Protein AF-A0A6G1GJ47-F1 (afdb_monomer)

pLDDT: mean 91.24, std 13.53, range [40.22, 98.75]

Foldseek 3Di:
DPDQLLVVLVVVVLVCLQVVVLVCLVVAADQWAAEQNDIDGSVVVSVVSVVVCLQFVPWHFDFPDWDWDGPVQWWTKIKTKGKTWTQGDDQDDQNDGQDDPPPDPDDDPPRFIKIWMKIKMFTTDRNHTRYMYIDIGDIDTDDDD

Mean predicted aligned error: 5.16 Å

Organism: NCBI:txid1176131

Secondary structure (DSSP, 8-state):
----HHHHHHHHHHHHHHTT-GGGGGGTEEEEEEETTEEEEHHHHHHHHHHHHHH-TT----EEEEEEEE-SSS-EEEEEEEEEEE---SSEETTEESS-TTS-SSS------EEEEEEEEEEEETTEEEEEEEEEPPPEE----

Nearest PDB structures (foldseek):
  3ehc-assembly1_A  TM=9.378E-01  e=9.029E-11  Agrobacterium fabrum str. C58
  6hnn-assembly2_D  TM=7.657E-01  e=2.181E-05  Streptomyces antibioticus
  3ef8-assembly1_A  TM=6.436E-01  e=2.892E-04  Novosphingobium aromaticivorans DSM 12444
  4l8o-assembly1_A  TM=6.931E-01  e=8.231E-03  [Clostridium] hylemonae DSM 15053
  6ta7-assembly3_D  TM=5.705E-01  e=7.235E-02  Homo sapiens

Structure (mmCIF, N/CA/C/O backbone):
data_AF-A0A6G1GJ47-F1
#
_entry.id   AF-A0A6G1GJ47-F1
#
loop_
_atom_site.group_PDB
_atom_site.id
_atom_site.type_symbol
_atom_site.label_atom_id
_atom_site.label_alt_id
_atom_site.label_comp_id
_atom_site.label_asym_id
_atom_site.label_entity_id
_atom_site.label_seq_id
_atom_site.pdbx_PDB_ins_code
_atom_site.Cartn_x
_atom_site.Cartn_y
_atom_site.Cartn_z
_atom_site.occupancy
_atom_site.B_iso_or_equiv
_atom_site.auth_seq_id
_atom_site.auth_comp_id
_atom_site.auth_asym_id
_atom_site.auth_atom_id
_atom_site.pdbx_PDB_model_num
ATOM 1 N N . MET A 1 1 ? -28.026 -5.207 4.962 1.00 44.41 1 MET A N 1
ATOM 2 C CA . MET A 1 1 ? -26.603 -5.456 4.649 1.00 44.41 1 MET A CA 1
ATOM 3 C C . MET A 1 1 ? -25.807 -5.046 5.871 1.00 44.41 1 MET A C 1
ATOM 5 O O . MET A 1 1 ? -25.923 -3.892 6.258 1.00 44.41 1 MET A O 1
ATOM 9 N N . SER A 1 2 ? -25.104 -5.973 6.526 1.00 52.59 2 SER A N 1
ATOM 10 C CA . SER A 1 2 ? -24.199 -5.601 7.621 1.00 52.59 2 SER A CA 1
ATOM 11 C C . SER A 1 2 ? -23.166 -4.626 7.055 1.00 52.59 2 SER A C 1
ATOM 13 O O . SER A 1 2 ? -22.514 -4.958 6.064 1.00 52.59 2 SER A O 1
ATOM 15 N N . SER A 1 3 ? -23.093 -3.397 7.573 1.00 68.50 3 SER A N 1
ATOM 16 C CA . SER A 1 3 ? -22.038 -2.481 7.150 1.00 68.50 3 SER A CA 1
ATOM 17 C C . SER A 1 3 ? -20.760 -2.931 7.838 1.00 68.50 3 SER A C 1
ATOM 19 O O . SER A 1 3 ? -20.718 -2.944 9.061 1.00 68.50 3 SER A O 1
ATOM 21 N N . ASP A 1 4 ? -19.759 -3.301 7.055 1.00 85.88 4 ASP A N 1
ATOM 22 C CA . ASP A 1 4 ? -18.394 -3.571 7.501 1.00 85.88 4 ASP A CA 1
ATOM 23 C C . ASP A 1 4 ? -17.636 -2.229 7.385 1.00 85.88 4 ASP A C 1
ATOM 25 O O . ASP A 1 4 ? -17.214 -1.853 6.277 1.00 85.88 4 ASP A O 1
ATOM 29 N N . PRO A 1 5 ? -17.638 -1.383 8.443 1.00 91.94 5 PRO A N 1
ATOM 30 C CA . PRO A 1 5 ? -17.022 -0.061 8.402 1.00 91.94 5 PRO A CA 1
ATOM 31 C C . PRO A 1 5 ? -15.550 -0.113 7.991 1.00 91.94 5 PRO A C 1
ATOM 33 O O . PRO A 1 5 ? -15.115 0.780 7.260 1.00 91.94 5 PRO A O 1
ATOM 36 N N . ILE A 1 6 ? -14.796 -1.145 8.380 1.00 96.81 6 ILE A N 1
ATOM 37 C CA . ILE A 1 6 ? -13.393 -1.301 7.985 1.00 96.81 6 ILE A CA 1
ATOM 38 C C . ILE A 1 6 ? -13.283 -1.517 6.485 1.00 96.81 6 ILE A C 1
ATOM 40 O O . ILE A 1 6 ? -12.540 -0.791 5.820 1.00 96.81 6 ILE A O 1
ATOM 44 N N . LYS A 1 7 ? -14.061 -2.442 5.916 1.00 96.06 7 LYS A N 1
ATOM 45 C CA . LYS A 1 7 ? -14.073 -2.665 4.466 1.00 96.06 7 LYS A CA 1
ATOM 46 C C . LYS A 1 7 ? -14.424 -1.384 3.704 1.00 96.06 7 LYS A C 1
ATOM 48 O O . LYS A 1 7 ? -13.779 -1.070 2.702 1.00 96.06 7 LYS A O 1
ATOM 53 N N . LYS A 1 8 ? -15.408 -0.612 4.179 1.00 95.19 8 LYS A N 1
ATOM 54 C CA . LYS A 1 8 ? -15.792 0.671 3.561 1.00 95.19 8 LYS A CA 1
ATOM 55 C C . LYS A 1 8 ? -14.656 1.697 3.612 1.00 95.19 8 LYS A C 1
ATOM 57 O O . LYS A 1 8 ? -14.365 2.337 2.597 1.00 95.19 8 LYS A O 1
ATOM 62 N N . THR A 1 9 ? -14.015 1.853 4.767 1.00 97.00 9 THR A N 1
ATOM 63 C CA . THR A 1 9 ? -12.855 2.737 4.943 1.00 97.00 9 THR A CA 1
ATOM 64 C C . THR A 1 9 ? -11.705 2.310 4.038 1.00 97.00 9 THR A C 1
ATOM 66 O O . THR A 1 9 ? -11.148 3.145 3.328 1.00 97.00 9 THR A O 1
ATOM 69 N N . TYR A 1 10 ? -11.401 1.013 3.985 1.00 98.00 10 TYR A N 1
ATOM 70 C CA . TYR A 1 10 ? -10.337 0.464 3.154 1.00 98.00 10 TYR A CA 1
ATOM 71 C C . TYR A 1 10 ? -10.553 0.759 1.666 1.00 98.00 10 TYR A C 1
ATOM 73 O O . TYR A 1 10 ? -9.676 1.322 1.018 1.00 98.00 10 TYR A O 1
ATOM 81 N N . PHE A 1 11 ? -11.739 0.485 1.116 1.00 97.69 11 PHE A N 1
ATOM 82 C CA . PHE A 1 11 ? -12.015 0.814 -0.288 1.00 97.69 11 PHE A CA 1
ATOM 83 C C . PHE A 1 11 ? -12.029 2.324 -0.563 1.00 97.69 11 PHE A C 1
ATOM 85 O O . PHE A 1 11 ? -11.646 2.748 -1.653 1.00 97.69 11 PHE A O 1
ATOM 92 N N . SER A 1 12 ? -12.413 3.147 0.417 1.00 98.00 12 SER A N 1
ATOM 93 C CA . SER A 1 12 ? -12.343 4.611 0.293 1.00 98.00 12 SER A CA 1
ATOM 94 C C . SER A 1 12 ? -10.892 5.102 0.241 1.00 98.00 12 SER A C 1
ATOM 96 O O . SER A 1 12 ? -10.569 5.975 -0.568 1.00 98.00 12 SER A O 1
ATOM 98 N N . TYR A 1 13 ? -10.013 4.488 1.040 1.00 98.12 13 TYR A N 1
ATOM 99 C CA . TYR A 1 13 ? -8.565 4.663 0.964 1.00 98.12 13 TYR A CA 1
ATOM 100 C C . TYR A 1 13 ? -8.024 4.278 -0.419 1.00 98.12 13 TYR A C 1
ATOM 102 O O . TYR A 1 13 ? -7.380 5.107 -1.061 1.00 98.12 13 TYR A O 1
ATOM 110 N N . ILE A 1 14 ? -8.337 3.080 -0.922 1.00 98.19 14 ILE A N 1
ATOM 111 C CA . ILE A 1 14 ? -7.876 2.627 -2.247 1.00 98.19 14 ILE A CA 1
ATOM 112 C C . ILE A 1 14 ? -8.353 3.568 -3.359 1.00 98.19 14 ILE A C 1
ATOM 114 O O . ILE A 1 14 ? -7.575 3.953 -4.231 1.00 98.19 14 ILE A O 1
ATOM 118 N N . ALA A 1 15 ? -9.610 4.011 -3.308 1.00 98.19 15 ALA A N 1
ATOM 119 C CA . ALA A 1 15 ? -10.143 4.959 -4.280 1.00 98.19 15 ALA A CA 1
ATOM 120 C C . ALA A 1 15 ? -9.421 6.317 -4.230 1.00 98.19 15 ALA A C 1
ATOM 122 O O . ALA A 1 15 ? -9.195 6.934 -5.270 1.00 98.19 15 ALA A O 1
ATOM 123 N N . SER A 1 16 ? -9.049 6.787 -3.038 1.00 97.81 16 SER A N 1
ATOM 124 C CA . SER A 1 16 ? -8.239 7.996 -2.880 1.00 97.81 16 SER A CA 1
ATOM 125 C C . SER A 1 16 ? -6.830 7.832 -3.466 1.00 97.81 16 SER A C 1
ATOM 127 O O . SER A 1 16 ? -6.356 8.701 -4.203 1.00 97.81 16 SER A O 1
ATOM 129 N N . LEU A 1 17 ? -6.197 6.685 -3.207 1.00 96.75 17 LEU A N 1
ATOM 130 C CA . LEU A 1 17 ? -4.866 6.359 -3.709 1.00 96.75 17 LEU A CA 1
ATOM 131 C C . LEU A 1 17 ? -4.835 6.290 -5.246 1.00 96.75 17 LEU A C 1
ATOM 133 O O . LEU A 1 17 ? -3.953 6.873 -5.880 1.00 96.75 17 LEU A O 1
ATOM 137 N N . ASN A 1 18 ? -5.854 5.685 -5.864 1.00 97.56 18 ASN A N 1
ATOM 138 C CA . ASN A 1 18 ? -6.012 5.666 -7.323 1.00 97.56 18 ASN A CA 1
ATOM 139 C C . ASN A 1 18 ? -6.250 7.066 -7.916 1.00 97.56 18 ASN A C 1
ATOM 141 O O . ASN A 1 18 ? -5.800 7.339 -9.024 1.00 97.56 18 ASN A O 1
ATOM 145 N N . ARG A 1 19 ? -6.871 7.989 -7.166 1.00 97.75 19 ARG A N 1
ATOM 146 C CA . ARG A 1 19 ? -7.007 9.412 -7.545 1.00 97.75 19 ARG A CA 1
ATOM 147 C C . ARG A 1 19 ? -5.787 10.276 -7.205 1.00 97.75 19 ARG A C 1
ATOM 149 O O . ARG A 1 19 ? -5.851 11.489 -7.384 1.00 97.75 19 ARG A O 1
ATOM 156 N N . ARG A 1 20 ? -4.701 9.688 -6.690 1.00 96.94 20 ARG A N 1
ATOM 157 C CA . ARG A 1 20 ? -3.471 10.390 -6.268 1.00 96.94 20 ARG A CA 1
ATOM 158 C C . ARG A 1 20 ? -3.690 11.427 -5.156 1.00 96.94 20 ARG A C 1
ATOM 160 O O . ARG A 1 20 ? -2.895 12.344 -4.978 1.00 96.94 20 ARG A O 1
ATOM 167 N N . GLN A 1 21 ? -4.750 11.279 -4.360 1.00 97.19 21 GLN A N 1
ATOM 168 C CA . GLN A 1 21 ? -5.119 12.223 -3.298 1.00 97.19 21 GLN A CA 1
ATOM 169 C C . GLN A 1 21 ? -4.405 11.897 -1.977 1.00 97.19 21 GLN A C 1
ATOM 171 O O . GLN A 1 21 ? -5.043 11.677 -0.946 1.00 97.19 21 GLN A O 1
ATOM 176 N N . LEU A 1 22 ? -3.068 11.867 -1.991 1.00 96.12 22 LEU A N 1
ATOM 177 C CA . LEU A 1 22 ? -2.258 11.411 -0.851 1.00 96.12 22 LEU A CA 1
ATOM 178 C C . LEU A 1 22 ? -2.476 12.237 0.427 1.00 96.12 22 LEU A C 1
ATOM 180 O O . LEU A 1 22 ? -2.432 11.689 1.526 1.00 96.12 22 LEU A O 1
ATOM 184 N N . SER A 1 23 ? -2.802 13.526 0.315 1.00 95.19 23 SER A N 1
ATOM 185 C CA . SER A 1 23 ? -3.127 14.377 1.471 1.00 95.19 23 SER A CA 1
ATOM 186 C C . SER A 1 23 ? -4.340 13.880 2.266 1.00 95.19 23 SER A C 1
ATOM 188 O O . SER A 1 23 ? -4.409 14.074 3.476 1.00 95.19 23 SER A O 1
ATOM 190 N N . SER A 1 24 ? -5.273 13.177 1.617 1.00 96.69 24 SER A N 1
ATOM 191 C CA . SER A 1 24 ? -6.461 12.621 2.272 1.00 96.69 24 SER A CA 1
ATOM 192 C C . SER A 1 24 ? -6.185 11.343 3.074 1.00 96.69 24 SER A C 1
ATOM 194 O O . SER A 1 24 ? -7.09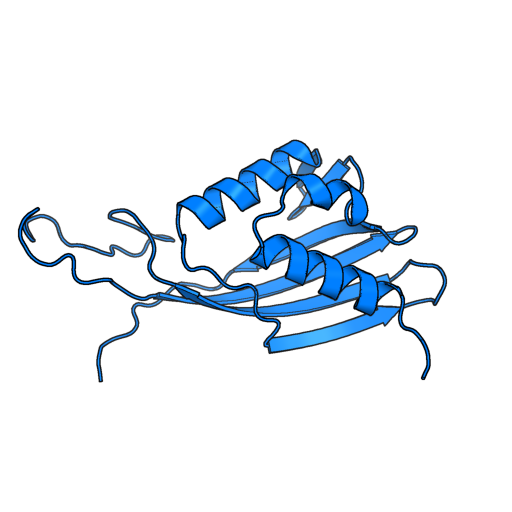8 10.841 3.733 1.00 96.69 24 SER A O 1
ATOM 196 N N . LEU A 1 25 ? -4.949 10.819 3.059 1.00 97.19 25 LEU A N 1
ATOM 197 C CA . LEU A 1 25 ? -4.578 9.638 3.845 1.00 97.19 25 LEU A CA 1
ATOM 198 C C . LEU A 1 25 ? -4.727 9.845 5.354 1.00 97.19 25 LEU A C 1
ATOM 200 O O . LEU A 1 25 ? -4.948 8.871 6.070 1.00 97.19 25 LEU A O 1
ATOM 204 N N . SER A 1 26 ? -4.731 11.090 5.833 1.00 97.31 26 SER A N 1
ATOM 205 C CA . SER A 1 26 ? -5.039 11.425 7.231 1.00 97.31 26 SER A CA 1
ATOM 206 C C . SER A 1 26 ? -6.439 10.988 7.668 1.00 97.31 26 SER A C 1
ATOM 208 O O . SER A 1 26 ? -6.677 10.784 8.859 1.00 97.31 26 SER A O 1
ATOM 210 N N . ASN A 1 27 ? -7.361 10.768 6.726 1.00 97.88 27 ASN A N 1
ATOM 211 C CA . ASN A 1 27 ? -8.683 10.214 7.017 1.00 97.88 27 ASN A CA 1
ATOM 212 C C . ASN A 1 27 ? -8.645 8.706 7.298 1.00 97.88 27 ASN A C 1
ATOM 214 O O . ASN A 1 27 ? -9.530 8.197 7.979 1.00 97.88 27 ASN A O 1
ATOM 218 N N . PHE A 1 28 ? -7.636 7.996 6.787 1.00 98.44 28 PHE A N 1
ATOM 219 C CA . PHE A 1 28 ? -7.586 6.531 6.789 1.00 98.44 28 PHE A CA 1
ATOM 220 C C . PHE A 1 28 ? -6.478 5.961 7.677 1.00 98.44 28 PHE A C 1
ATOM 222 O O . PHE A 1 28 ? -6.566 4.805 8.078 1.00 98.44 28 PHE A O 1
ATOM 229 N N . PHE A 1 29 ? -5.457 6.753 8.005 1.00 98.69 29 PHE A N 1
ATOM 230 C CA . PHE A 1 29 ? -4.284 6.339 8.772 1.00 98.69 29 PHE A CA 1
ATOM 231 C C . PHE A 1 29 ? -4.118 7.189 10.031 1.00 98.69 29 PHE A C 1
ATOM 233 O O . PHE A 1 29 ? -4.503 8.360 10.065 1.00 98.69 29 PHE A O 1
ATOM 240 N N . HIS A 1 30 ? -3.538 6.589 11.069 1.00 98.62 30 HIS A N 1
ATOM 241 C CA . HIS A 1 30 ? -3.036 7.332 12.227 1.00 98.62 30 HIS A CA 1
ATOM 242 C C . HIS A 1 30 ? -1.836 8.206 11.832 1.00 98.62 30 HIS A C 1
ATOM 244 O O . HIS A 1 30 ? -1.103 7.875 10.901 1.00 98.62 30 HIS A O 1
ATOM 250 N N . ASP A 1 31 ? -1.599 9.289 12.579 1.00 98.31 31 ASP A N 1
ATOM 251 C CA . ASP A 1 31 ? -0.500 10.243 12.322 1.00 98.31 31 ASP A CA 1
ATOM 252 C C . ASP A 1 31 ? 0.887 9.589 12.404 1.00 98.31 31 ASP A C 1
ATOM 254 O O . ASP A 1 31 ? 1.873 10.071 11.849 1.00 98.31 31 ASP A O 1
ATOM 258 N N . THR A 1 32 ? 0.961 8.462 13.104 1.00 98.31 32 THR A N 1
ATOM 259 C CA . THR A 1 32 ? 2.092 7.543 13.106 1.00 98.31 32 THR A CA 1
ATOM 260 C C . THR A 1 32 ? 1.561 6.145 12.823 1.00 98.31 32 THR A C 1
ATOM 262 O O . THR A 1 32 ? 0.479 5.775 13.287 1.00 98.31 32 THR A O 1
ATOM 265 N N . LEU A 1 33 ? 2.341 5.322 12.137 1.00 98.56 33 LEU A N 1
ATOM 266 C CA . LEU A 1 33 ? 2.014 3.930 11.849 1.00 98.56 33 LEU A CA 1
ATOM 267 C C . LEU A 1 33 ? 3.271 3.060 11.877 1.00 98.56 33 LEU A C 1
ATOM 269 O O . LEU A 1 33 ? 4.386 3.559 11.754 1.00 98.56 33 LEU A O 1
ATOM 273 N N . SER A 1 34 ? 3.091 1.751 12.023 1.00 98.69 34 SER A N 1
ATOM 274 C CA . SER A 1 34 ? 4.157 0.783 11.764 1.00 98.69 34 SER A CA 1
ATOM 275 C C . SER A 1 34 ? 4.037 0.264 10.332 1.00 98.69 34 SER A C 1
ATOM 277 O O . SER A 1 34 ? 3.009 -0.304 9.983 1.00 98.69 34 SER A O 1
ATOM 279 N N . TYR A 1 35 ? 5.063 0.440 9.507 1.00 98.50 35 TYR A N 1
ATOM 280 C CA . TYR A 1 35 ? 5.164 -0.117 8.159 1.00 98.50 35 TYR A CA 1
ATOM 281 C C . TYR A 1 35 ? 6.340 -1.094 8.110 1.00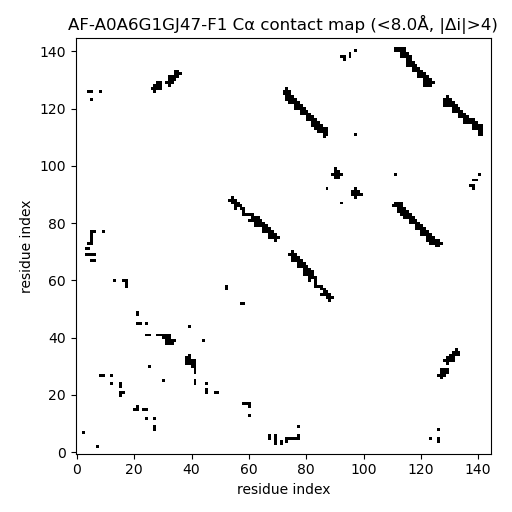 98.50 35 TYR A C 1
ATOM 283 O O . TYR A 1 35 ? 7.484 -0.697 8.332 1.00 98.50 35 TYR A O 1
ATOM 291 N N . ASN A 1 36 ? 6.076 -2.382 7.867 1.00 98.12 36 ASN A N 1
ATOM 292 C CA . ASN A 1 36 ? 7.098 -3.438 7.859 1.00 98.12 36 ASN A CA 1
ATOM 293 C C . ASN A 1 36 ? 8.013 -3.404 9.097 1.00 98.12 36 ASN A C 1
ATOM 295 O O . ASN A 1 36 ? 9.238 -3.476 9.003 1.00 98.12 36 ASN A O 1
ATOM 299 N N . ASN A 1 37 ? 7.388 -3.284 10.274 1.00 96.06 37 ASN A N 1
ATOM 300 C CA . ASN A 1 37 ? 8.025 -3.182 11.593 1.00 96.06 37 ASN A CA 1
ATOM 301 C C . ASN A 1 37 ? 8.861 -1.908 11.828 1.00 96.06 37 ASN A C 1
ATOM 303 O O . ASN A 1 37 ? 9.501 -1.791 12.871 1.00 96.06 37 ASN A O 1
ATOM 307 N N . LYS A 1 38 ? 8.821 -0.925 10.919 1.00 97.94 38 LYS A N 1
ATOM 308 C CA . LYS A 1 38 ? 9.406 0.408 11.116 1.00 97.94 38 LYS A CA 1
ATOM 309 C C . LYS A 1 38 ? 8.323 1.411 11.484 1.00 97.94 38 LYS A C 1
ATOM 311 O O . LYS A 1 38 ? 7.273 1.444 10.852 1.00 97.94 38 LYS A O 1
ATOM 316 N N . THR A 1 39 ? 8.569 2.234 12.493 1.00 98.31 39 THR A N 1
ATOM 317 C CA . THR A 1 39 ? 7.671 3.343 12.834 1.00 98.31 39 THR A CA 1
ATOM 318 C C . THR A 1 39 ? 7.890 4.488 11.854 1.00 98.31 39 THR A C 1
ATOM 320 O O . THR A 1 39 ? 9.021 4.935 11.691 1.00 98.31 39 THR A O 1
ATOM 323 N N . LEU A 1 40 ? 6.816 4.955 11.224 1.00 98.25 40 LEU A N 1
ATOM 324 C CA . LEU A 1 40 ? 6.801 6.074 10.286 1.00 98.25 40 LEU A CA 1
ATOM 325 C C . LEU A 1 40 ? 5.792 7.124 10.745 1.00 98.25 40 LEU A C 1
ATOM 327 O O . LEU A 1 40 ? 4.765 6.777 11.339 1.00 98.25 40 LEU A O 1
ATOM 331 N N . SER A 1 41 ? 6.042 8.391 10.423 1.00 98.50 41 SER A N 1
ATOM 332 C CA . SER A 1 41 ? 4.962 9.375 10.392 1.00 98.50 41 SER A CA 1
ATOM 333 C C . SER A 1 41 ? 4.066 9.132 9.172 1.00 98.50 41 SER A C 1
ATOM 335 O O . SER A 1 41 ? 4.468 8.501 8.189 1.00 98.50 41 SER A O 1
ATOM 337 N N . LEU A 1 42 ? 2.842 9.658 9.203 1.00 98.31 42 LEU A N 1
ATOM 338 C CA . LEU A 1 42 ? 1.969 9.640 8.031 1.00 98.31 42 LEU A CA 1
ATOM 339 C C . LEU A 1 42 ? 2.605 10.367 6.832 1.00 98.31 42 LEU A C 1
ATOM 341 O O . LEU A 1 42 ? 2.427 9.930 5.698 1.00 98.31 42 LEU A O 1
ATOM 345 N N . ALA A 1 43 ? 3.373 11.432 7.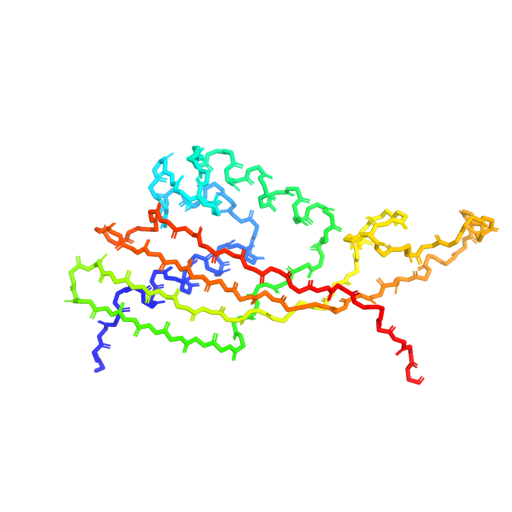078 1.00 98.19 43 ALA A N 1
ATOM 346 C CA . ALA A 1 43 ? 4.082 12.175 6.037 1.00 98.19 43 ALA A CA 1
ATOM 347 C C . ALA A 1 43 ? 5.184 11.334 5.368 1.00 98.19 43 ALA A C 1
ATOM 349 O O . ALA A 1 43 ? 5.313 11.341 4.141 1.00 98.19 43 ALA A O 1
ATOM 350 N N . ASP A 1 44 ? 5.928 10.543 6.147 1.00 98.19 44 ASP A N 1
ATOM 351 C CA . ASP A 1 44 ? 6.926 9.617 5.596 1.00 98.19 44 ASP A CA 1
ATOM 352 C C . ASP A 1 44 ? 6.244 8.554 4.729 1.00 98.19 44 ASP A C 1
ATOM 354 O O . ASP A 1 44 ? 6.687 8.254 3.624 1.00 98.19 44 ASP A O 1
ATOM 358 N N . PHE A 1 45 ? 5.110 8.018 5.189 1.00 97.94 45 PHE A N 1
ATOM 359 C CA . PHE A 1 45 ? 4.349 7.035 4.420 1.00 97.94 45 PHE A CA 1
ATOM 360 C C . PHE A 1 45 ? 3.739 7.621 3.135 1.00 97.94 45 PHE A C 1
ATOM 362 O O . PHE A 1 45 ? 3.749 6.966 2.093 1.00 97.94 45 PHE A O 1
ATOM 369 N N . GLN A 1 46 ? 3.262 8.870 3.169 1.00 98.06 46 GLN A N 1
ATOM 370 C CA . GLN A 1 46 ? 2.841 9.604 1.970 1.00 98.06 46 GLN A CA 1
ATOM 371 C C . GLN A 1 46 ? 3.997 9.778 0.979 1.00 98.06 46 GLN A C 1
ATOM 373 O O . GLN A 1 46 ? 3.786 9.611 -0.220 1.00 98.06 46 GLN A O 1
ATOM 378 N N . THR A 1 47 ? 5.205 10.064 1.470 1.00 97.94 47 THR A N 1
ATOM 379 C CA . THR A 1 47 ? 6.413 10.174 0.639 1.00 97.94 47 THR A CA 1
ATOM 380 C C . THR A 1 47 ? 6.721 8.850 -0.057 1.00 97.94 47 THR A C 1
ATOM 382 O O . THR A 1 47 ? 6.842 8.835 -1.279 1.00 97.94 47 THR A O 1
ATOM 385 N N . LEU A 1 48 ? 6.716 7.729 0.675 1.00 96.25 48 LEU A N 1
ATOM 386 C CA . LEU A 1 48 ? 6.928 6.393 0.097 1.00 96.25 48 LEU A CA 1
ATOM 387 C C . LEU A 1 48 ? 5.927 6.076 -1.026 1.00 96.25 48 LEU A C 1
ATOM 389 O O . LEU A 1 48 ? 6.306 5.586 -2.089 1.00 96.25 48 LEU A O 1
ATOM 393 N N . LEU A 1 49 ? 4.642 6.384 -0.816 1.00 96.75 49 LEU A N 1
ATOM 394 C CA . LEU A 1 49 ? 3.613 6.189 -1.841 1.00 96.75 49 LEU A CA 1
ATOM 395 C C . LEU A 1 49 ? 3.806 7.130 -3.036 1.00 96.75 49 LEU A C 1
ATOM 397 O O . LEU A 1 49 ? 3.604 6.720 -4.177 1.00 96.75 49 LEU A O 1
ATOM 401 N N . SER A 1 50 ? 4.203 8.380 -2.793 1.00 97.38 50 SER A N 1
ATOM 402 C CA . SER A 1 50 ? 4.476 9.354 -3.851 1.00 97.38 50 SER A CA 1
ATOM 403 C C . SER A 1 50 ? 5.656 8.931 -4.725 1.00 97.38 50 SER A C 1
ATOM 405 O O . SER A 1 50 ? 5.582 9.071 -5.943 1.00 97.38 50 SER A O 1
ATOM 407 N N . GLU A 1 51 ? 6.721 8.396 -4.128 1.00 96.25 51 GLU A N 1
ATOM 408 C CA . GLU A 1 51 ? 7.879 7.854 -4.846 1.00 96.25 51 GLU A CA 1
ATOM 409 C C . GLU A 1 51 ? 7.506 6.623 -5.676 1.00 96.25 51 GLU A C 1
ATOM 411 O O . GLU A 1 51 ? 7.920 6.494 -6.826 1.00 96.25 51 GLU A O 1
ATOM 416 N N . GLN A 1 52 ? 6.675 5.726 -5.139 1.00 94.75 52 GLN A N 1
ATOM 417 C CA . GLN A 1 52 ? 6.167 4.593 -5.914 1.00 94.75 52 GLN A CA 1
ATOM 418 C C . GLN A 1 52 ? 5.349 5.065 -7.124 1.00 94.75 52 GLN A C 1
ATOM 420 O O . GLN A 1 52 ? 5.557 4.581 -8.236 1.00 94.75 52 GLN A O 1
ATOM 425 N N . ILE A 1 53 ? 4.440 6.023 -6.923 1.00 96.31 53 ILE A N 1
ATOM 426 C CA . ILE A 1 53 ? 3.583 6.567 -7.984 1.00 96.31 53 ILE A CA 1
ATOM 427 C C . ILE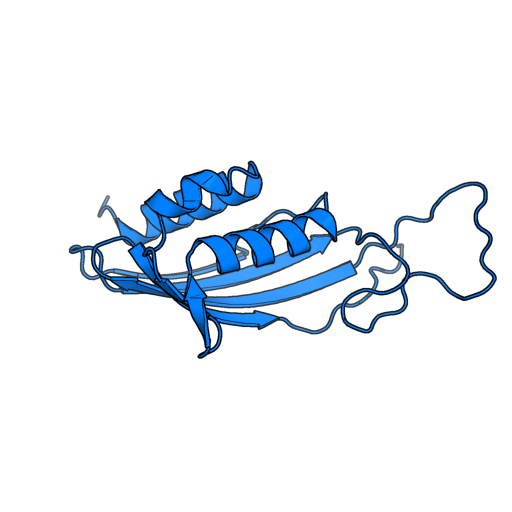 A 1 53 ? 4.409 7.309 -9.037 1.00 96.31 53 ILE A C 1
ATOM 429 O O . ILE A 1 53 ? 4.139 7.159 -10.223 1.00 96.31 53 ILE A O 1
ATOM 433 N N . SER A 1 54 ? 5.424 8.084 -8.646 1.00 95.44 54 SER A N 1
ATOM 434 C CA . SER A 1 54 ? 6.290 8.762 -9.619 1.00 95.44 54 SER A CA 1
ATOM 435 C C . SER A 1 54 ? 7.116 7.768 -10.434 1.00 95.44 54 SER A C 1
ATOM 437 O O . SER A 1 54 ? 7.350 8.000 -11.618 1.00 95.44 54 SER A O 1
ATOM 439 N N . ARG A 1 55 ? 7.505 6.638 -9.827 1.00 94.38 55 ARG A N 1
ATOM 440 C CA . ARG A 1 55 ? 8.188 5.549 -10.530 1.00 94.38 55 ARG A CA 1
ATOM 441 C C . ARG A 1 55 ? 7.277 4.726 -11.437 1.00 94.38 55 ARG A C 1
ATOM 443 O O . ARG A 1 55 ? 7.783 4.093 -12.354 1.00 94.38 55 ARG A O 1
ATOM 450 N N . THR A 1 56 ? 5.972 4.710 -11.176 1.00 95.19 56 THR A N 1
ATOM 451 C CA . THR A 1 56 ? 4.963 3.932 -11.918 1.00 95.19 56 THR A CA 1
ATOM 452 C C . THR A 1 56 ? 3.710 4.787 -12.159 1.00 95.19 56 THR A C 1
ATOM 454 O O . THR A 1 56 ? 2.692 4.605 -11.490 1.00 95.19 56 THR A O 1
ATOM 457 N N . PRO A 1 57 ? 3.763 5.789 -13.059 1.00 95.31 57 PRO A N 1
ATOM 458 C CA . PRO A 1 57 ? 2.702 6.796 -13.187 1.00 95.31 57 PRO A CA 1
ATOM 459 C C . PRO A 1 57 ? 1.312 6.214 -13.490 1.00 95.31 57 PRO A C 1
ATOM 461 O O . PRO A 1 57 ? 0.289 6.734 -13.025 1.00 95.31 57 PRO A O 1
ATOM 464 N N . ASP A 1 58 ? 1.286 5.101 -14.218 1.00 96.19 58 ASP A N 1
ATOM 465 C CA . ASP A 1 58 ? 0.110 4.340 -14.634 1.00 96.19 58 ASP A CA 1
ATOM 466 C C . ASP A 1 58 ? -0.447 3.398 -13.547 1.00 96.19 58 ASP A C 1
ATOM 468 O O . ASP A 1 58 ? -1.520 2.820 -13.728 1.00 96.19 58 ASP A O 1
ATOM 472 N N . VAL A 1 59 ? 0.207 3.287 -12.382 1.00 97.12 59 VAL A N 1
ATOM 473 C CA . VAL A 1 59 ? -0.161 2.326 -11.330 1.00 97.12 59 VAL A CA 1
ATOM 474 C C . VAL A 1 59 ? -1.627 2.414 -10.908 1.00 97.12 59 VAL A C 1
ATOM 476 O O . VAL A 1 59 ? -2.138 3.473 -10.530 1.00 97.12 59 VAL A O 1
ATOM 479 N N . GLN A 1 60 ? -2.312 1.275 -10.893 1.00 96.88 60 GLN A N 1
ATOM 480 C CA . GLN A 1 60 ? -3.650 1.141 -10.325 1.00 96.88 60 GLN A CA 1
ATOM 481 C C . GLN A 1 60 ? -3.631 0.121 -9.188 1.00 96.88 60 GLN A C 1
ATOM 483 O O . GLN A 1 60 ? -3.232 -1.030 -9.354 1.00 96.88 60 GLN A O 1
ATOM 488 N N . PHE A 1 61 ? -4.114 0.538 -8.023 1.00 96.50 61 PHE A N 1
ATOM 489 C CA . PHE A 1 61 ? -4.281 -0.310 -6.852 1.00 96.50 61 PHE A CA 1
ATOM 490 C C . PHE A 1 61 ? -5.612 -1.053 -6.976 1.00 96.50 61 PHE A C 1
ATOM 492 O O . PHE A 1 61 ? -6.667 -0.559 -6.569 1.00 96.50 61 PHE A O 1
ATOM 499 N N . ILE A 1 62 ? -5.567 -2.234 -7.597 1.00 95.81 62 ILE A N 1
ATOM 500 C CA . ILE A 1 62 ? -6.733 -3.097 -7.822 1.00 95.81 62 ILE A CA 1
ATOM 501 C C . ILE A 1 62 ? -6.668 -4.287 -6.869 1.00 95.81 62 ILE A C 1
ATOM 503 O O . ILE A 1 62 ? -5.837 -5.183 -7.023 1.00 95.81 62 ILE A O 1
ATOM 507 N N . VAL A 1 63 ? -7.575 -4.313 -5.894 1.00 97.12 63 VAL A N 1
ATOM 508 C CA . VAL A 1 63 ? -7.698 -5.418 -4.936 1.00 97.12 63 VAL A CA 1
ATOM 509 C C . VAL A 1 63 ? -8.173 -6.673 -5.678 1.00 97.12 63 VAL A C 1
ATOM 511 O O . VAL A 1 63 ? -9.314 -6.731 -6.131 1.00 97.12 63 VAL A O 1
ATOM 514 N N . ARG A 1 64 ? -7.304 -7.681 -5.815 1.00 97.44 64 ARG A N 1
ATOM 515 C C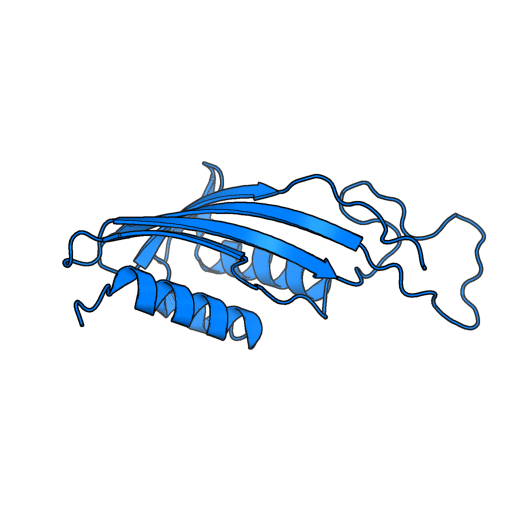A . ARG A 1 64 ? -7.620 -8.956 -6.489 1.00 97.44 64 ARG A CA 1
ATOM 516 C C . ARG A 1 64 ? -8.208 -9.989 -5.538 1.00 97.44 64 ARG A C 1
ATOM 518 O O . ARG A 1 64 ? -9.147 -10.692 -5.896 1.00 97.44 64 ARG A O 1
ATOM 525 N N . ASN A 1 65 ? -7.678 -10.059 -4.321 1.00 97.62 65 ASN A N 1
ATOM 526 C CA . ASN A 1 65 ? -8.203 -10.893 -3.244 1.00 97.62 65 ASN A CA 1
ATOM 527 C C . ASN A 1 65 ? -8.236 -10.076 -1.955 1.00 97.62 65 ASN A C 1
ATOM 529 O O . ASN A 1 65 ? -7.366 -9.229 -1.746 1.00 97.62 65 ASN A O 1
ATOM 533 N N . MET A 1 66 ? -9.225 -10.332 -1.099 1.00 97.81 66 MET A N 1
ATOM 534 C CA . MET A 1 66 ? -9.382 -9.632 0.172 1.00 97.81 66 MET A CA 1
ATOM 535 C C . MET A 1 66 ? -10.013 -10.542 1.225 1.00 97.81 66 MET A C 1
ATOM 537 O O . MET A 1 66 ? -11.003 -11.217 0.946 1.00 97.81 66 MET A O 1
ATOM 541 N N . LEU A 1 67 ? -9.493 -10.476 2.447 1.00 97.88 67 LEU A N 1
ATOM 542 C CA . LEU A 1 67 ? -10.181 -10.872 3.670 1.00 97.88 67 LEU A CA 1
ATOM 543 C C . LEU A 1 67 ? -10.329 -9.642 4.568 1.00 97.88 67 LEU A C 1
ATOM 545 O O . LEU A 1 67 ? -9.429 -8.803 4.626 1.00 97.88 67 LEU A O 1
ATOM 549 N N . CYS A 1 68 ? -11.471 -9.535 5.240 1.00 97.50 68 CYS A N 1
ATOM 550 C CA . CYS A 1 68 ? -11.761 -8.479 6.202 1.00 97.50 68 CYS A CA 1
ATOM 551 C C . CYS A 1 68 ? -12.235 -9.128 7.495 1.00 97.50 68 CYS A C 1
ATOM 553 O O . CYS A 1 68 ? -13.177 -9.922 7.468 1.00 97.50 68 CYS A O 1
ATOM 555 N N . GLU A 1 69 ? -11.586 -8.782 8.594 1.00 96.50 69 GLU A N 1
ATOM 556 C CA . GLU A 1 69 ? -12.078 -9.011 9.942 1.00 96.50 69 GLU A CA 1
ATOM 557 C C . GLU A 1 69 ? -12.457 -7.650 10.523 1.00 96.50 69 GLU A C 1
ATOM 559 O O . GLU A 1 69 ? -11.627 -6.738 10.541 1.00 96.50 69 GLU A O 1
ATOM 564 N N . ASP A 1 70 ? -13.703 -7.514 10.971 1.00 95.00 70 ASP A N 1
ATOM 565 C CA . ASP A 1 70 ? -14.241 -6.272 11.522 1.00 95.00 70 ASP A CA 1
ATOM 566 C C . ASP A 1 70 ? -15.048 -6.568 12.789 1.00 95.00 70 ASP A C 1
ATOM 568 O O . ASP A 1 70 ? -15.986 -7.370 12.771 1.00 95.00 70 ASP A O 1
ATOM 572 N N . ASP A 1 71 ? -14.676 -5.917 13.894 1.00 94.44 71 ASP A N 1
ATOM 573 C CA . ASP A 1 71 ? -15.357 -6.026 15.187 1.00 94.44 71 ASP A CA 1
ATOM 574 C C . ASP A 1 71 ? -16.619 -5.143 15.298 1.00 94.44 71 ASP A C 1
ATOM 576 O O . ASP A 1 71 ? -17.304 -5.148 16.326 1.00 94.44 71 ASP A O 1
ATOM 580 N N . GLY A 1 72 ? -16.925 -4.357 14.259 1.00 92.00 72 GLY A N 1
ATOM 581 C CA . GLY A 1 72 ? -18.028 -3.396 14.195 1.00 92.00 72 GLY A CA 1
ATOM 582 C C . GLY A 1 72 ? -17.786 -2.105 14.985 1.00 92.00 72 GLY A C 1
ATOM 583 O O . GLY A 1 72 ? -18.646 -1.224 15.011 1.00 92.00 72 GLY A O 1
ATOM 584 N N . LYS A 1 73 ? -16.627 -1.970 15.632 1.00 91.81 73 LYS A N 1
ATOM 585 C CA . LYS A 1 73 ? -16.201 -0.828 16.459 1.00 91.81 73 LYS A CA 1
ATOM 586 C C . LYS A 1 73 ? -14.967 -0.134 15.874 1.00 91.81 73 LYS A C 1
ATOM 588 O O . LYS A 1 73 ? -14.384 0.743 16.516 1.00 91.81 73 LYS A O 1
ATOM 593 N N . GLY A 1 74 ? -14.599 -0.491 14.644 1.00 91.69 74 GLY A N 1
ATOM 594 C CA . GLY A 1 74 ? -13.486 0.095 13.909 1.00 91.69 74 GLY A CA 1
ATOM 595 C C . GLY A 1 74 ? -12.132 -0.531 14.233 1.00 91.69 74 GLY A C 1
ATOM 596 O O . GLY A 1 74 ? -11.115 0.072 13.891 1.00 91.69 74 GLY A O 1
ATOM 597 N N . ASN A 1 75 ? -12.089 -1.701 14.874 1.00 96.62 75 ASN A N 1
ATOM 598 C CA . ASN A 1 75 ? -10.858 -2.479 15.006 1.00 96.62 75 ASN A CA 1
ATOM 599 C C . ASN A 1 75 ? -10.971 -3.781 14.226 1.00 96.62 75 ASN A C 1
ATOM 601 O O . ASN A 1 75 ? -12.049 -4.344 14.047 1.00 96.62 75 ASN A O 1
ATOM 605 N N . GLY A 1 76 ? -9.830 -4.247 13.744 1.00 97.00 76 GLY A N 1
ATOM 606 C CA . GLY A 1 76 ? -9.791 -5.430 12.908 1.00 97.00 76 GLY A CA 1
ATOM 607 C C . GLY A 1 76 ? -8.641 -5.375 11.930 1.00 97.00 76 GLY A C 1
ATOM 608 O O . GLY A 1 76 ? -7.641 -4.679 12.144 1.00 97.00 76 GLY A O 1
ATOM 609 N N . MET A 1 77 ? -8.775 -6.126 10.848 1.00 98.25 77 MET A N 1
ATOM 610 C CA . MET A 1 77 ? -7.694 -6.324 9.902 1.00 98.25 77 MET A CA 1
ATOM 611 C C . MET A 1 77 ? -8.224 -6.526 8.489 1.00 98.25 77 MET A C 1
ATOM 613 O O . MET A 1 77 ? -9.207 -7.227 8.263 1.00 98.25 77 MET A O 1
ATOM 617 N N . VAL A 1 78 ? -7.506 -5.969 7.519 1.00 98.62 78 VAL A N 1
ATOM 618 C CA . VAL A 1 78 ? -7.663 -6.308 6.105 1.00 98.62 78 VAL A CA 1
ATOM 619 C C . VAL A 1 78 ? -6.409 -7.021 5.635 1.00 98.62 78 VAL A C 1
ATOM 621 O O . VAL A 1 78 ? -5.315 -6.487 5.780 1.00 98.62 78 VAL A O 1
ATOM 624 N N . ALA A 1 79 ? -6.568 -8.192 5.029 1.00 98.69 79 ALA A N 1
ATOM 625 C CA . ALA A 1 79 ? -5.534 -8.816 4.212 1.00 98.69 79 ALA A CA 1
ATOM 626 C C . ALA A 1 79 ? -5.937 -8.662 2.747 1.00 98.69 79 ALA A C 1
ATOM 628 O O . ALA A 1 79 ? -7.054 -9.025 2.379 1.00 98.69 79 ALA A O 1
ATOM 629 N N . ALA A 1 80 ? -5.056 -8.129 1.913 1.00 98.50 80 ALA A N 1
ATOM 630 C CA . ALA A 1 80 ? -5.325 -7.895 0.506 1.00 98.50 80 ALA A CA 1
ATOM 631 C C . ALA A 1 80 ? -4.173 -8.382 -0.366 1.00 98.50 80 ALA A C 1
ATOM 633 O O . ALA A 1 80 ? -3.009 -8.393 0.036 1.00 98.50 80 ALA A O 1
ATOM 634 N N . ARG A 1 81 ? -4.521 -8.769 -1.590 1.00 98.50 81 ARG A N 1
ATOM 635 C CA . ARG A 1 81 ? -3.565 -9.020 -2.661 1.00 98.50 81 ARG A CA 1
ATOM 636 C C . ARG A 1 81 ? -3.791 -8.020 -3.782 1.00 98.50 81 ARG A C 1
ATOM 638 O O . ARG A 1 81 ? -4.903 -7.934 -4.311 1.00 98.50 81 ARG A O 1
ATOM 645 N N . PHE A 1 82 ? -2.725 -7.343 -4.184 1.00 98.19 82 PHE A N 1
ATOM 646 C CA . PHE A 1 82 ? -2.665 -6.573 -5.419 1.00 98.19 82 PHE A CA 1
ATOM 647 C C . PHE A 1 82 ? -1.921 -7.365 -6.492 1.00 98.19 82 PHE A C 1
ATOM 649 O O . PHE A 1 82 ? -1.014 -8.147 -6.198 1.00 98.19 82 PHE A O 1
ATOM 656 N N . VAL A 1 83 ? -2.318 -7.158 -7.744 1.00 96.31 83 VAL A N 1
ATOM 657 C CA . VAL A 1 83 ? -1.523 -7.537 -8.915 1.00 96.31 83 VAL A CA 1
ATOM 658 C C . VAL A 1 83 ? -1.374 -6.278 -9.742 1.00 96.31 83 VAL A C 1
ATOM 660 O O . VAL A 1 83 ? -2.380 -5.699 -10.159 1.00 96.31 83 VAL A O 1
ATOM 663 N N . PHE A 1 84 ? -0.130 -5.859 -9.915 1.00 96.62 84 PHE A N 1
ATOM 664 C CA . PHE A 1 84 ? 0.242 -4.664 -10.643 1.00 96.62 84 PHE A CA 1
ATOM 665 C C . PHE A 1 84 ? 0.730 -5.062 -12.026 1.00 96.62 84 PHE A C 1
ATOM 667 O O . PHE A 1 84 ? 1.540 -5.976 -12.153 1.00 96.62 84 PHE A O 1
ATOM 674 N N . SER A 1 85 ? 0.241 -4.345 -13.028 1.00 95.81 85 SER A N 1
ATOM 675 C CA . SER A 1 85 ? 0.767 -4.330 -14.388 1.00 95.81 85 SER A CA 1
ATOM 676 C C . SER A 1 85 ? 1.046 -2.863 -14.675 1.00 95.81 85 SER A C 1
ATOM 678 O O . SER A 1 85 ? 0.104 -2.073 -14.699 1.00 95.81 85 SER A O 1
ATOM 680 N N . VAL A 1 86 ? 2.322 -2.494 -14.726 1.00 95.88 86 VAL A N 1
ATOM 681 C CA . VAL A 1 86 ? 2.763 -1.091 -14.770 1.00 95.88 86 VAL A CA 1
ATOM 682 C C . VAL A 1 86 ? 3.899 -0.918 -15.760 1.00 95.88 86 VAL A C 1
ATOM 684 O O . VAL A 1 86 ? 4.644 -1.869 -15.998 1.00 95.88 86 VAL A O 1
ATOM 687 N N . THR A 1 87 ? 4.069 0.300 -16.256 1.00 94.69 87 THR A N 1
ATOM 688 C CA . THR A 1 87 ? 5.215 0.736 -17.056 1.00 94.69 87 THR A CA 1
ATOM 689 C C . THR A 1 87 ? 6.121 1.608 -16.180 1.00 94.69 87 THR A C 1
ATOM 691 O O . THR A 1 87 ? 5.856 2.804 -16.008 1.00 94.69 87 THR A O 1
ATOM 694 N N . PRO A 1 88 ? 7.178 1.049 -15.555 1.00 94.12 88 PRO A N 1
ATOM 695 C CA . PRO A 1 88 ? 8.023 1.823 -14.664 1.00 94.12 88 PRO A CA 1
ATOM 696 C C . PRO A 1 88 ? 8.932 2.777 -15.436 1.00 94.12 88 PRO A C 1
ATOM 698 O O . PRO A 1 88 ? 9.445 2.452 -16.506 1.00 94.12 88 PRO A O 1
ATOM 701 N N . VAL A 1 89 ? 9.206 3.934 -14.841 1.00 91.69 89 VAL A N 1
ATOM 702 C CA . VAL A 1 89 ? 10.166 4.903 -15.383 1.00 91.69 89 VAL A CA 1
ATOM 703 C C . VAL A 1 89 ? 11.591 4.573 -14.931 1.00 91.69 89 VAL A C 1
ATOM 705 O O . VAL A 1 89 ? 11.8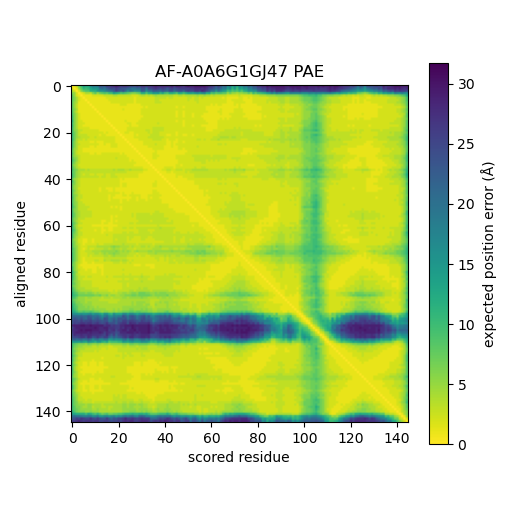30 4.156 -13.792 1.00 91.69 89 VAL A O 1
ATOM 708 N N . GLY A 1 90 ? 12.558 4.835 -15.810 1.00 88.06 90 GLY A N 1
ATOM 709 C CA . GLY A 1 90 ? 13.984 4.643 -15.549 1.00 88.06 90 GLY A CA 1
ATOM 710 C C . GLY A 1 90 ? 14.568 3.392 -16.208 1.00 88.06 90 GLY A C 1
ATOM 711 O O . GLY A 1 90 ? 13.936 2.738 -17.031 1.00 88.06 90 GLY A O 1
ATOM 712 N N . ARG A 1 91 ? 15.828 3.089 -15.875 1.00 86.88 91 ARG A N 1
ATOM 713 C CA . ARG A 1 91 ? 16.576 1.961 -16.463 1.00 86.88 91 ARG A CA 1
ATOM 714 C C . ARG A 1 91 ? 16.402 0.652 -15.693 1.00 86.88 91 ARG A C 1
ATOM 716 O O . ARG A 1 91 ? 16.615 -0.410 -16.263 1.00 86.88 91 ARG A O 1
ATOM 723 N N . GLU A 1 92 ? 16.012 0.726 -14.422 1.00 90.44 92 GLU A N 1
ATOM 724 C CA . GLU A 1 92 ? 15.874 -0.421 -13.523 1.00 90.44 92 GLU A CA 1
ATOM 725 C C . GLU A 1 92 ? 14.640 -0.274 -12.626 1.00 90.44 92 GLU A C 1
ATOM 727 O O . GLU A 1 92 ? 14.298 0.825 -12.167 1.00 90.44 92 GLU A O 1
ATOM 732 N N . PHE A 1 93 ? 13.975 -1.399 -12.366 1.00 92.50 93 PHE A N 1
ATOM 733 C CA . PHE A 1 93 ? 12.858 -1.480 -11.438 1.00 92.50 93 PHE A CA 1
ATOM 734 C C . PHE A 1 93 ? 12.870 -2.784 -10.639 1.00 92.50 93 PHE A C 1
ATOM 736 O O . PHE A 1 93 ? 12.736 -3.866 -11.196 1.00 92.50 93 PHE A O 1
ATOM 743 N N . MET A 1 94 ? 12.987 -2.686 -9.313 1.00 92.56 94 MET A N 1
ATOM 744 C CA . MET A 1 94 ? 13.024 -3.840 -8.403 1.00 92.56 94 MET A CA 1
ATOM 745 C C . MET A 1 94 ? 14.154 -4.837 -8.723 1.00 92.56 94 MET A C 1
ATOM 747 O O . MET A 1 94 ? 13.975 -6.049 -8.616 1.00 92.56 94 MET A O 1
ATOM 751 N N . GLY A 1 95 ? 15.320 -4.324 -9.123 1.00 90.94 95 GLY A N 1
ATOM 752 C CA . GLY A 1 95 ? 16.475 -5.117 -9.547 1.00 90.94 95 GLY A CA 1
ATOM 753 C C . GLY A 1 95 ? 16.357 -5.688 -10.962 1.00 90.94 95 GLY A C 1
ATOM 754 O O . GLY A 1 95 ? 17.250 -6.411 -11.395 1.00 90.94 95 GLY A O 1
ATOM 755 N N . LEU A 1 96 ? 15.275 -5.382 -11.684 1.00 91.25 96 LEU A N 1
ATOM 756 C CA . LEU A 1 96 ? 15.079 -5.772 -13.074 1.00 91.25 96 LEU A CA 1
ATOM 757 C C . LEU A 1 96 ? 15.593 -4.668 -13.997 1.00 91.25 96 LEU A C 1
ATOM 759 O O . LEU A 1 96 ? 15.052 -3.562 -14.002 1.00 91.25 96 LEU A O 1
ATOM 763 N N . GLU A 1 97 ? 16.595 -4.974 -14.815 1.00 90.50 97 GLU A N 1
ATOM 764 C CA . GLU A 1 97 ? 17.025 -4.087 -15.897 1.00 90.50 97 GLU A CA 1
ATOM 765 C C . GLU A 1 97 ? 15.906 -3.966 -16.934 1.00 90.50 97 GLU A C 1
ATOM 767 O O . GLU A 1 97 ? 15.534 -4.947 -17.582 1.00 90.50 97 GLU A O 1
ATOM 772 N N . LEU A 1 98 ? 15.349 -2.768 -17.094 1.00 87.00 98 LEU A N 1
ATOM 773 C CA . LEU A 1 98 ? 14.281 -2.495 -18.052 1.00 87.00 98 LEU A CA 1
ATOM 774 C C . LEU A 1 98 ? 14.847 -2.276 -19.456 1.00 87.00 98 LEU A C 1
ATOM 776 O O . LEU A 1 98 ? 14.329 -2.873 -20.396 1.00 87.00 98 LEU A O 1
ATOM 780 N N . ARG A 1 99 ? 15.950 -1.525 -19.575 1.00 74.69 99 ARG A N 1
ATOM 781 C CA . ARG A 1 99 ? 16.639 -1.183 -20.835 1.00 74.69 99 ARG A CA 1
ATOM 782 C C . ARG A 1 99 ? 18.110 -1.613 -20.762 1.00 74.69 99 ARG A C 1
ATOM 784 O O . ARG A 1 99 ? 18.714 -1.446 -19.701 1.00 74.69 99 ARG A O 1
ATOM 791 N N . LYS A 1 100 ? 18.695 -2.135 -21.849 1.00 62.84 100 LYS A N 1
ATOM 792 C CA . LYS A 1 100 ? 20.128 -2.498 -21.876 1.00 62.84 100 LYS A CA 1
ATOM 793 C C . LYS A 1 100 ? 21.009 -1.284 -22.176 1.00 62.84 100 LYS A C 1
ATOM 795 O O . LYS A 1 100 ? 20.594 -0.350 -22.861 1.00 62.84 100 LYS A O 1
ATOM 800 N N . GLU A 1 101 ? 22.255 -1.301 -21.699 1.00 56.75 101 GLU A N 1
ATOM 801 C CA . GLU A 1 101 ? 23.255 -0.313 -22.120 1.00 56.75 101 GLU A CA 1
ATOM 802 C C . GLU A 1 101 ? 23.466 -0.381 -23.642 1.00 56.75 101 GLU A C 1
ATOM 804 O O . GLU A 1 101 ? 23.819 -1.425 -24.185 1.00 56.75 101 GLU A O 1
ATOM 809 N N . GLY A 1 102 ? 23.252 0.743 -24.334 1.00 58.81 102 GLY A N 1
ATOM 810 C CA . GLY A 1 102 ? 23.484 0.872 -25.778 1.00 58.81 102 GLY A CA 1
ATOM 811 C C . GLY A 1 102 ? 22.237 0.789 -26.668 1.00 58.81 102 GLY A C 1
ATOM 812 O O . GLY A 1 102 ? 22.336 1.122 -27.848 1.00 58.81 102 GLY A O 1
ATOM 813 N N . GLU A 1 103 ? 21.065 0.432 -26.131 1.00 59.31 103 GLU A N 1
ATOM 814 C CA . GLU A 1 103 ? 19.776 0.631 -26.814 1.00 59.31 103 GLU A CA 1
ATOM 815 C C . GLU A 1 103 ? 19.449 2.138 -26.766 1.00 59.31 103 GLU A C 1
ATOM 817 O O . GLU A 1 103 ? 19.236 2.715 -25.700 1.00 59.31 103 GLU A O 1
ATOM 822 N N . GLY A 1 104 ? 19.591 2.813 -27.912 1.00 54.19 104 GLY A N 1
ATOM 823 C CA . GLY A 1 104 ? 19.754 4.269 -28.000 1.00 54.19 104 GLY A CA 1
ATOM 824 C C . GLY A 1 104 ? 18.602 5.118 -27.444 1.00 54.19 104 GLY A C 1
ATOM 825 O O . GLY A 1 104 ? 17.439 4.742 -27.489 1.00 54.19 104 GLY A O 1
ATOM 826 N N . GLU A 1 105 ? 18.934 6.343 -27.017 1.00 56.12 105 GLU A N 1
ATOM 827 C CA . GLU A 1 105 ? 18.017 7.392 -26.523 1.00 56.12 105 GLU A CA 1
ATOM 828 C C . GLU A 1 105 ? 17.060 7.973 -27.594 1.00 56.12 105 GLU A C 1
ATOM 830 O O . GLU A 1 105 ? 16.520 9.066 -27.422 1.00 56.12 105 GLU A O 1
ATOM 835 N N . LYS A 1 106 ? 16.864 7.309 -28.740 1.00 47.00 106 LYS A N 1
ATOM 836 C CA . LYS A 1 106 ? 16.113 7.872 -29.870 1.00 47.00 106 LYS A CA 1
ATOM 837 C C . LYS A 1 106 ? 15.077 6.907 -30.428 1.00 47.00 106 LYS A C 1
ATOM 839 O O . LYS A 1 106 ? 15.434 5.931 -31.075 1.00 47.00 106 LYS A O 1
ATO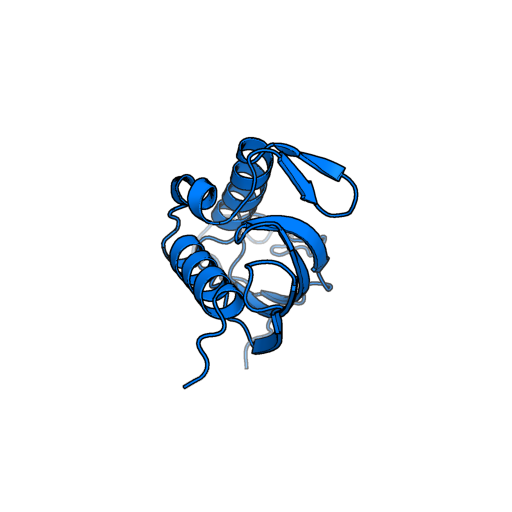M 844 N N . GLY A 1 107 ? 13.816 7.318 -30.333 1.00 48.91 107 GLY A N 1
ATOM 845 C CA . GLY A 1 107 ? 12.837 7.092 -31.396 1.00 48.91 107 GLY A CA 1
ATOM 846 C C . GLY A 1 107 ? 11.482 6.627 -30.908 1.00 48.91 107 GLY A C 1
ATOM 847 O O . GLY A 1 107 ? 10.502 7.333 -31.099 1.00 48.91 107 GLY A O 1
ATOM 848 N N . GLU A 1 108 ? 11.439 5.478 -30.254 1.00 50.34 108 GLU A N 1
ATOM 849 C CA . GLU A 1 108 ? 10.227 4.883 -29.703 1.00 50.34 108 GLU A CA 1
ATOM 850 C C . GLU A 1 108 ? 10.672 4.233 -28.396 1.00 50.34 108 GLU A C 1
ATOM 852 O O . GLU A 1 108 ? 11.408 3.249 -28.406 1.00 50.34 108 GLU A O 1
ATOM 857 N N . GLU A 1 109 ? 10.367 4.865 -27.261 1.00 57.09 109 GLU A N 1
ATOM 858 C CA . GLU A 1 109 ? 10.617 4.223 -25.975 1.00 57.09 109 GLU A CA 1
ATOM 859 C C . GLU A 1 109 ? 9.721 2.988 -25.920 1.00 57.09 109 GLU A C 1
ATOM 861 O O . GLU A 1 109 ? 8.513 3.119 -25.740 1.00 57.09 109 GLU A O 1
ATOM 866 N N . GLU A 1 110 ? 10.285 1.797 -26.128 1.00 66.56 110 GLU A N 1
ATOM 867 C CA . GLU A 1 110 ? 9.529 0.569 -25.914 1.00 66.56 110 GLU A CA 1
ATOM 868 C C . GLU A 1 110 ? 9.144 0.534 -24.431 1.00 66.56 110 GLU A C 1
ATOM 870 O O . GLU A 1 110 ? 9.988 0.422 -23.533 1.00 66.56 110 GLU A O 1
ATOM 875 N N . GLU A 1 111 ? 7.859 0.758 -24.170 1.00 77.81 111 GLU A N 1
ATOM 876 C CA . GLU A 1 111 ? 7.297 0.742 -22.832 1.00 77.81 111 GLU A CA 1
ATOM 877 C C . GLU A 1 111 ? 7.371 -0.688 -22.294 1.00 77.81 111 GLU A C 1
ATOM 879 O O . GLU A 1 111 ? 6.575 -1.561 -22.644 1.00 77.81 111 GLU A O 1
ATOM 884 N N . VAL A 1 112 ? 8.359 -0.944 -21.435 1.00 88.50 112 VAL A N 1
ATOM 885 C CA . VAL A 1 112 ? 8.503 -2.244 -20.781 1.00 88.50 112 VAL A CA 1
ATOM 886 C C . VAL A 1 112 ? 7.483 -2.338 -19.661 1.00 88.50 112 VAL A C 1
ATOM 888 O O . VAL A 1 112 ? 7.685 -1.818 -18.561 1.00 88.50 112 VAL A O 1
ATOM 891 N N . MET A 1 113 ? 6.398 -3.053 -19.934 1.00 92.69 113 MET A N 1
ATOM 892 C CA . MET A 1 113 ? 5.453 -3.428 -18.897 1.00 92.69 113 MET A CA 1
ATOM 893 C C . MET A 1 113 ? 6.053 -4.503 -17.994 1.00 92.69 113 MET A C 1
ATOM 895 O O . MET A 1 113 ? 6.649 -5.484 -18.449 1.00 92.69 113 MET A O 1
ATOM 899 N N . VAL A 1 114 ? 5.843 -4.347 -16.693 1.00 94.94 114 VAL A N 1
ATOM 900 C CA . VAL A 1 114 ? 6.218 -5.332 -15.683 1.00 94.94 114 VAL A CA 1
ATOM 901 C C . VAL A 1 114 ? 5.002 -5.763 -14.883 1.00 94.94 114 VAL A C 1
ATOM 903 O O . VAL A 1 114 ? 4.101 -4.969 -14.605 1.00 94.94 114 VAL A O 1
ATOM 906 N N . GLU A 1 115 ? 4.998 -7.028 -14.475 1.00 96.00 115 GLU A N 1
ATOM 907 C CA . GLU A 1 115 ? 3.998 -7.578 -13.570 1.00 96.00 115 GLU A CA 1
ATOM 908 C C . GLU A 1 115 ? 4.640 -8.032 -12.264 1.00 96.00 115 GLU A C 1
ATOM 910 O O . GLU A 1 115 ? 5.673 -8.705 -12.252 1.00 96.00 115 GLU A O 1
ATOM 915 N N . PHE A 1 116 ? 3.988 -7.697 -11.157 1.00 96.88 116 PHE A N 1
ATOM 916 C CA . PHE A 1 116 ? 4.303 -8.228 -9.838 1.00 96.88 116 PHE A CA 1
ATOM 917 C C . PHE A 1 116 ? 3.050 -8.253 -8.965 1.00 96.88 116 PHE A C 1
ATOM 919 O O . PHE A 1 116 ? 2.031 -7.624 -9.256 1.00 96.88 116 PHE A O 1
ATOM 926 N N . ALA A 1 117 ? 3.118 -9.005 -7.872 1.00 97.56 117 ALA A N 1
ATOM 927 C CA . ALA A 1 117 ? 2.052 -9.065 -6.886 1.00 97.56 117 ALA A CA 1
ATOM 928 C C . ALA A 1 117 ? 2.544 -8.551 -5.537 1.00 97.56 117 ALA A C 1
ATOM 930 O O . ALA A 1 117 ? 3.702 -8.740 -5.174 1.00 97.56 117 ALA A O 1
ATOM 931 N N . GLU A 1 118 ? 1.634 -7.974 -4.768 1.00 98.38 118 GLU A N 1
ATOM 932 C CA . GLU A 1 118 ? 1.866 -7.599 -3.379 1.00 98.38 118 GLU A CA 1
ATOM 933 C C . GLU A 1 118 ? 0.826 -8.294 -2.506 1.00 98.38 118 GLU A C 1
ATOM 935 O O . GLU A 1 118 ? -0.366 -8.274 -2.818 1.00 98.38 118 GLU A O 1
ATOM 940 N N . HIS A 1 119 ? 1.276 -8.904 -1.410 1.00 98.62 119 HIS A N 1
ATOM 941 C CA . HIS A 1 119 ? 0.403 -9.312 -0.314 1.00 98.62 119 HIS A CA 1
ATOM 942 C C . HIS A 1 119 ? 0.602 -8.345 0.835 1.00 98.62 119 HIS A C 1
ATOM 944 O O . HIS A 1 119 ? 1.730 -8.131 1.282 1.00 98.62 119 HIS A O 1
ATOM 950 N N . VAL A 1 120 ? -0.492 -7.778 1.321 1.00 98.69 120 VAL A N 1
ATOM 951 C CA . VAL A 1 120 ? -0.440 -6.735 2.332 1.00 98.69 120 VAL A CA 1
ATOM 952 C C . VAL A 1 120 ? -1.519 -6.935 3.386 1.00 98.69 120 VAL A C 1
ATOM 954 O O . VAL A 1 120 ? -2.655 -7.301 3.090 1.00 98.69 120 VAL A O 1
ATOM 957 N N . TRP A 1 121 ? -1.148 -6.680 4.633 1.00 98.75 121 TRP A N 1
ATOM 958 C CA . TRP A 1 121 ? -2.021 -6.697 5.795 1.00 98.75 121 TRP A CA 1
ATOM 959 C C . TRP A 1 121 ? -2.067 -5.309 6.417 1.00 98.75 121 TRP A C 1
ATOM 961 O O . TRP A 1 121 ? -1.028 -4.678 6.611 1.00 98.75 121 TRP A O 1
ATOM 971 N N . TYR A 1 122 ? -3.267 -4.865 6.764 1.00 98.75 122 TYR A N 1
ATOM 972 C CA . TYR A 1 122 ? -3.549 -3.600 7.425 1.00 98.75 122 TYR A CA 1
ATOM 973 C C . TYR A 1 122 ? -4.276 -3.890 8.730 1.00 98.75 122 TYR A C 1
ATOM 975 O O . TYR A 1 122 ? -5.346 -4.493 8.700 1.00 98.75 122 TYR A O 1
ATOM 983 N N . TRP A 1 123 ? -3.741 -3.431 9.856 1.00 98.69 123 TRP A N 1
ATOM 984 C CA . TRP A 1 123 ? -4.447 -3.467 11.135 1.00 98.69 123 TRP A CA 1
ATOM 985 C C . TRP A 1 123 ? -5.066 -2.111 11.418 1.00 98.69 123 TRP A C 1
ATOM 987 O O . TRP A 1 123 ? -4.397 -1.075 11.315 1.00 98.69 123 TRP A O 1
ATOM 997 N N . PHE A 1 124 ? -6.336 -2.146 11.797 1.00 98.56 124 PHE A N 1
ATOM 998 C CA . PHE A 1 124 ? -7.137 -0.983 12.123 1.00 98.56 124 PHE A CA 1
ATOM 999 C C . PHE A 1 124 ? -7.301 -0.857 13.634 1.00 98.56 124 PHE A C 1
ATOM 1001 O O . PHE A 1 124 ? -7.590 -1.832 14.326 1.00 98.56 124 PHE A O 1
ATOM 1008 N N . GLU A 1 125 ? -7.172 0.372 14.120 1.00 97.94 125 GLU A N 1
ATOM 1009 C CA . GLU A 1 125 ? -7.541 0.777 15.470 1.00 97.94 125 GLU A CA 1
ATOM 1010 C C . GLU A 1 125 ? -8.399 2.034 15.375 1.00 97.94 125 GLU A C 1
ATOM 1012 O O . GLU A 1 125 ? -7.998 3.019 14.744 1.00 97.94 125 GLU A O 1
ATOM 1017 N N . LYS A 1 126 ? -9.571 2.028 16.019 1.00 96.44 126 LYS A N 1
ATOM 1018 C CA . LYS A 1 126 ? -10.496 3.178 16.044 1.00 96.44 126 LYS A CA 1
ATOM 1019 C C . LYS A 1 126 ? -10.820 3.722 14.640 1.00 96.44 126 LYS A C 1
ATOM 1021 O O . LYS A 1 126 ? -10.886 4.930 14.424 1.00 96.44 126 LYS A O 1
ATOM 1026 N N . GLY A 1 127 ? -10.992 2.821 13.677 1.00 96.56 127 GLY A N 1
ATOM 1027 C CA . GLY A 1 127 ? -11.384 3.112 12.300 1.00 96.56 127 GLY A CA 1
ATOM 1028 C C . GLY A 1 127 ? -10.247 3.546 11.374 1.00 96.56 127 GLY A C 1
ATOM 1029 O O . GLY A 1 127 ? -10.514 3.816 10.206 1.00 96.56 127 GLY A O 1
ATOM 1030 N N . LYS A 1 128 ? -8.995 3.597 11.847 1.00 98.56 128 LYS A N 1
ATOM 1031 C CA . LYS A 1 128 ? -7.828 3.999 11.046 1.00 98.56 128 LYS A CA 1
ATOM 1032 C C . LYS A 1 128 ? -6.727 2.951 11.076 1.00 98.56 128 LYS A C 1
ATOM 1034 O O . LYS A 1 128 ? -6.532 2.2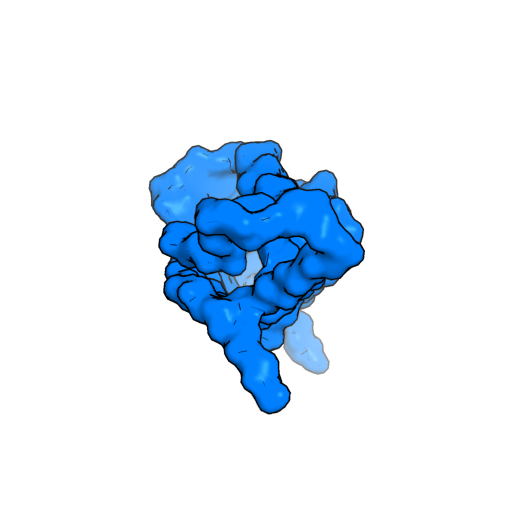66 12.076 1.00 98.56 128 LYS A O 1
ATOM 1039 N N . VAL A 1 129 ? -5.962 2.868 9.996 1.00 98.69 129 VAL A N 1
ATOM 1040 C CA . VAL A 1 129 ? -4.811 1.974 9.880 1.00 98.69 129 VAL A CA 1
ATOM 1041 C C . VAL A 1 129 ? -3.695 2.433 10.815 1.00 98.69 129 VAL A C 1
ATOM 1043 O O . VAL A 1 129 ? -3.244 3.580 10.754 1.00 98.69 129 VAL A O 1
ATOM 1046 N N . ARG A 1 130 ? -3.233 1.516 11.667 1.00 98.56 130 ARG A N 1
ATOM 1047 C CA . ARG A 1 130 ? -2.127 1.723 12.614 1.00 98.56 130 ARG A CA 1
ATOM 1048 C C . ARG A 1 130 ? -0.884 0.912 12.254 1.00 98.56 130 ARG A C 1
ATOM 1050 O O . ARG A 1 130 ? 0.230 1.310 12.599 1.00 98.56 130 ARG A O 1
ATOM 1057 N N . ARG A 1 131 ? -1.056 -0.207 11.548 1.00 98.75 131 ARG A N 1
ATOM 1058 C CA . ARG A 1 131 ? 0.041 -1.068 11.098 1.00 98.75 131 ARG A CA 1
ATOM 1059 C C . ARG A 1 131 ? -0.209 -1.584 9.691 1.00 98.75 131 ARG A C 1
ATOM 1061 O O . ARG A 1 131 ? -1.334 -1.936 9.353 1.00 98.75 131 ARG A O 1
ATOM 1068 N N . VAL A 1 132 ? 0.865 -1.671 8.920 1.00 98.75 132 VAL A N 1
ATOM 1069 C CA . VAL A 1 132 ? 0.924 -2.251 7.587 1.00 98.75 132 VAL A CA 1
ATOM 1070 C C . VAL A 1 132 ? 2.080 -3.244 7.543 1.00 98.75 132 VAL A C 1
ATOM 1072 O O . VAL A 1 132 ? 3.204 -2.919 7.933 1.00 98.75 132 VAL A O 1
ATOM 1075 N N . GLN A 1 133 ? 1.810 -4.450 7.062 1.00 98.75 133 GLN A N 1
ATOM 1076 C CA . GLN A 1 133 ? 2.831 -5.429 6.704 1.00 98.75 133 GLN A CA 1
ATOM 1077 C C . GLN A 1 133 ? 2.655 -5.746 5.224 1.00 98.75 133 GLN A C 1
ATOM 1079 O O . GLN A 1 133 ? 1.614 -6.262 4.840 1.00 98.75 133 GLN A O 1
ATOM 1084 N N . SER A 1 134 ? 3.646 -5.427 4.405 1.00 98.25 134 SER A N 1
ATOM 1085 C CA . SER A 1 134 ? 3.638 -5.623 2.959 1.00 98.25 134 SER A CA 1
ATOM 1086 C C . SER A 1 134 ? 4.789 -6.534 2.542 1.00 98.25 134 SER A C 1
ATOM 1088 O O . SER A 1 134 ? 5.934 -6.355 2.971 1.00 98.25 134 SER A O 1
ATOM 1090 N N . LEU A 1 135 ? 4.469 -7.508 1.693 1.00 98.25 135 LEU A N 1
ATOM 1091 C CA . LEU A 1 135 ?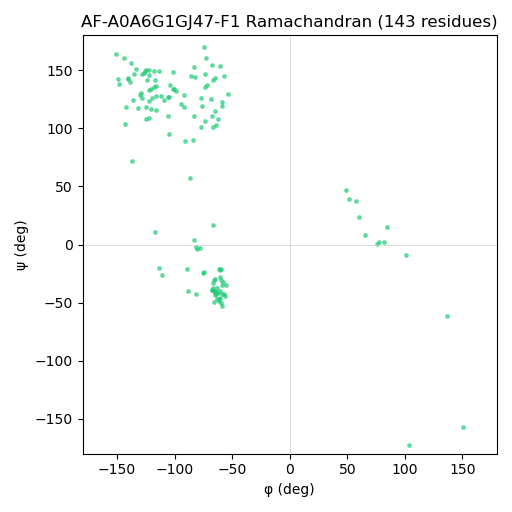 5.412 -8.367 0.997 1.00 98.25 135 LEU A CA 1
ATOM 1092 C C . LEU A 1 135 ? 5.178 -8.237 -0.508 1.00 98.25 135 LEU A C 1
ATOM 1094 O O . LEU A 1 135 ? 4.185 -8.740 -1.045 1.00 98.25 135 LEU A O 1
ATOM 1098 N N . VAL A 1 136 ? 6.124 -7.592 -1.182 1.00 97.12 136 VAL A N 1
ATOM 1099 C CA . VAL A 1 136 ? 6.120 -7.431 -2.636 1.00 97.12 136 VAL A CA 1
ATOM 1100 C C . VAL A 1 136 ? 6.903 -8.583 -3.266 1.00 97.12 136 VAL A C 1
ATOM 1102 O O . VAL A 1 136 ? 8.021 -8.888 -2.850 1.00 97.12 136 VAL A O 1
ATOM 1105 N N . GLY A 1 137 ? 6.296 -9.254 -4.240 1.00 96.19 137 GLY A N 1
ATOM 1106 C CA . GLY A 1 137 ? 6.941 -10.294 -5.034 1.00 96.19 137 GLY A CA 1
ATOM 1107 C C . GLY A 1 137 ? 7.928 -9.720 -6.048 1.00 96.19 137 GLY A C 1
ATOM 1108 O O . GLY A 1 137 ? 7.969 -8.517 -6.289 1.00 96.19 137 GLY A O 1
ATOM 1109 N N . GLN A 1 138 ? 8.714 -10.597 -6.667 1.00 94.88 138 GLN A N 1
ATOM 1110 C CA . GLN A 1 138 ? 9.611 -10.197 -7.750 1.00 94.88 138 GLN A CA 1
ATOM 1111 C C . GLN A 1 138 ? 8.819 -9.707 -8.966 1.00 94.88 138 GLN A C 1
ATOM 1113 O O . GLN A 1 138 ? 7.763 -10.257 -9.291 1.00 94.88 138 GLN A O 1
ATOM 1118 N N . ALA A 1 139 ? 9.357 -8.686 -9.631 1.00 95.25 139 ALA A N 1
ATOM 1119 C CA . ALA A 1 139 ? 8.848 -8.212 -10.905 1.00 95.25 139 ALA A CA 1
ATOM 1120 C C . ALA A 1 139 ? 9.387 -9.061 -12.056 1.00 95.25 139 ALA A C 1
ATOM 1122 O O . ALA A 1 139 ? 10.540 -9.491 -12.047 1.00 95.25 139 ALA A O 1
ATOM 1123 N N . LYS A 1 140 ? 8.544 -9.269 -13.064 1.00 94.44 140 LYS A N 1
ATOM 1124 C CA . LYS A 1 140 ? 8.911 -9.867 -14.351 1.00 94.44 140 LYS A CA 1
ATOM 1125 C C . LYS A 1 140 ? 8.470 -8.936 -15.474 1.00 94.44 140 LYS A C 1
ATOM 1127 O O . LYS A 1 140 ? 7.441 -8.274 -15.340 1.00 94.44 140 LYS A O 1
ATOM 1132 N N . LYS A 1 141 ? 9.215 -8.906 -16.580 1.00 92.56 141 LYS A N 1
ATOM 1133 C CA . LYS A 1 141 ? 8.748 -8.251 -17.809 1.00 92.56 141 LYS A CA 1
ATOM 1134 C C . LYS A 1 141 ? 7.553 -9.029 -18.357 1.00 92.56 141 LYS A C 1
ATOM 1136 O O . LYS A 1 141 ? 7.530 -10.258 -18.278 1.00 92.56 141 LYS A O 1
ATOM 1141 N N . LEU A 1 142 ? 6.567 -8.319 -18.884 1.00 87.62 142 LEU A N 1
ATOM 1142 C CA . LEU A 1 142 ? 5.556 -8.928 -19.735 1.00 87.62 142 LEU A CA 1
ATOM 1143 C C . LEU A 1 142 ? 6.145 -9.001 -21.142 1.00 87.62 142 LEU A C 1
ATOM 1145 O O . LEU A 1 142 ? 6.385 -7.973 -21.767 1.00 87.62 142 LEU A O 1
ATOM 1149 N N . GLU A 1 143 ? 6.443 -10.211 -21.605 1.00 72.81 143 GLU A N 1
ATOM 1150 C CA . GLU A 1 143 ? 6.855 -10.426 -22.991 1.00 72.81 143 GLU A CA 1
ATOM 1151 C C . GLU A 1 143 ? 5.622 -10.286 -23.895 1.00 72.81 143 GLU A C 1
ATOM 1153 O O . GLU A 1 143 ? 4.533 -10.757 -23.550 1.00 72.81 143 GLU A O 1
ATOM 1158 N N . GLY A 1 144 ? 5.782 -9.569 -25.011 1.00 60.62 144 GLY A N 1
ATOM 1159 C CA . GLY A 1 144 ? 4.730 -9.388 -26.009 1.00 60.62 144 GLY A CA 1
ATOM 1160 C C . GLY A 1 144 ? 4.223 -10.732 -26.540 1.00 60.62 144 GLY A C 1
ATOM 1161 O O . GLY A 1 144 ? 4.984 -11.694 -26.635 1.00 60.62 144 GLY A O 1
ATOM 1162 N N . TRP A 1 145 ? 2.926 -10.786 -26.839 1.00 40.22 145 TRP A N 1
ATOM 1163 C CA . TRP A 1 145 ? 2.269 -11.930 -27.475 1.00 40.22 145 TRP A CA 1
ATOM 1164 C C . TRP A 1 145 ? 2.697 -12.085 -28.934 1.00 40.22 145 TRP A C 1
ATOM 1166 O O . TRP A 1 145 ? 2.862 -11.037 -29.600 1.00 40.22 145 TRP A O 1
#

Radius of gyration: 17.26 Å; Cα contacts (8 Å, |Δi|>4): 260; chains: 1; bounding box: 50×26×48 Å

InterPro domains:
  IPR009959 Polyketide cyclase SnoaL-like [PF07366] (12-136)
  IPR032710 NTF2-like domain superfamily [SSF54427] (4-137)

Solvent-accessible surface area (backbone atoms only — not comparable to full-atom values): 8258 Å² total; per-residue (Å²): 128,89,77,53,64,54,61,54,49,51,54,52,47,44,55,33,56,62,67,66,43,58,84,59,44,69,76,43,33,38,70,49,29,31,50,69,89,38,81,37,44,42,67,56,52,42,47,55,52,49,52,52,40,69,36,20,74,73,56,58,80,48,79,75,44,77,50,77,49,66,73,82,70,29,34,40,37,39,40,39,29,39,59,42,69,29,50,58,58,74,53,57,54,91,90,38,74,68,56,64,95,81,71,68,101,71,92,71,84,79,76,58,36,33,38,34,41,34,44,36,34,36,35,31,51,80,56,17,36,40,36,38,44,71,49,73,54,75,65,44,74,62,77,82,133

Sequence (145 aa):
MSSDPIKKTYFSYIASLNRRQLSSLSNFFHDTLSYNNKTLSLADFQTLLSEQISRTPDVQFIVRNMLCEDDGKGNGMVAARFVFSVTPVGREFMGLELRKEGEGEKGEEEEVMVEFAEHVWYWFEKGKVRRVQSLVGQAKKLEGW